Protein AF-A0A639WEU0-F1 (afdb_monomer_lite)

Structure (mmCIF, N/CA/C/O backbone):
data_AF-A0A639WEU0-F1
#
_entry.id   AF-A0A639WEU0-F1
#
loop_
_atom_site.group_PDB
_atom_site.id
_atom_site.type_symbol
_atom_site.label_atom_id
_atom_site.label_alt_id
_atom_site.label_comp_id
_atom_site.label_asym_id
_atom_site.label_entity_id
_atom_site.label_seq_id
_atom_site.pdbx_PDB_ins_code
_atom_site.Cartn_x
_atom_site.Cartn_y
_atom_site.Cartn_z
_atom_site.occupancy
_atom_site.B_iso_or_equiv
_atom_site.auth_seq_id
_atom_site.auth_comp_id
_atom_site.auth_asym_id
_atom_site.auth_atom_id
_atom_site.pdbx_PDB_model_num
ATOM 1 N N . MET A 1 1 ? -1.179 34.974 31.515 1.00 39.78 1 MET A N 1
ATOM 2 C CA . MET A 1 1 ? -1.129 33.541 31.871 1.00 39.78 1 MET A CA 1
ATOM 3 C C . MET A 1 1 ? -0.814 32.785 30.596 1.00 39.78 1 MET A C 1
ATOM 5 O O . MET A 1 1 ? -1.568 32.926 29.643 1.00 39.78 1 MET A O 1
ATOM 9 N N . MET A 1 2 ? 0.337 32.116 30.518 1.00 38.81 2 MET A N 1
ATOM 10 C CA . MET A 1 2 ? 0.660 31.266 29.368 1.00 38.81 2 MET A CA 1
ATOM 11 C C . MET A 1 2 ? -0.288 30.063 29.393 1.00 38.81 2 MET A C 1
ATOM 13 O O . MET A 1 2 ? -0.392 29.406 30.424 1.00 38.81 2 MET A O 1
ATOM 17 N N . ASN A 1 3 ? -1.009 29.817 28.294 1.00 51.34 3 ASN A N 1
ATOM 18 C CA . ASN A 1 3 ? -1.780 28.586 28.128 1.00 51.34 3 ASN A CA 1
ATOM 19 C C . ASN A 1 3 ? -0.808 27.410 28.240 1.00 51.34 3 ASN A C 1
ATOM 21 O O . ASN A 1 3 ? 0.133 27.322 27.450 1.00 51.34 3 ASN A O 1
ATOM 25 N N . GLU A 1 4 ? -1.027 26.525 29.209 1.00 50.44 4 GLU A N 1
ATOM 26 C CA . GLU A 1 4 ? -0.290 25.269 29.267 1.00 50.44 4 GLU A CA 1
ATOM 27 C C . GLU A 1 4 ? -0.470 24.517 27.937 1.00 50.44 4 GLU A C 1
ATOM 29 O O . GLU A 1 4 ? -1.586 24.479 27.398 1.00 50.44 4 GLU A O 1
ATOM 34 N N . PRO A 1 5 ? 0.601 23.932 27.371 1.00 47.50 5 PRO A N 1
ATOM 35 C CA . PRO A 1 5 ? 0.482 23.137 26.162 1.00 47.50 5 PRO A CA 1
ATOM 36 C C . PRO A 1 5 ? -0.435 21.950 26.460 1.00 47.50 5 PRO A C 1
ATOM 38 O O . PRO A 1 5 ? -0.097 21.070 27.256 1.00 47.50 5 PRO A O 1
ATOM 41 N N . LYS A 1 6 ? -1.622 21.945 25.839 1.00 51.44 6 LYS A N 1
ATOM 42 C CA . LYS A 1 6 ? -2.578 20.838 25.927 1.00 51.44 6 LYS A CA 1
ATOM 43 C C . LYS A 1 6 ? -1.873 19.571 25.454 1.00 51.44 6 LYS A C 1
ATOM 45 O O . LYS A 1 6 ? -1.589 19.422 24.268 1.00 51.44 6 LYS A O 1
ATOM 50 N N . ARG A 1 7 ? -1.560 18.673 26.389 1.00 42.22 7 ARG A N 1
ATOM 51 C CA . ARG A 1 7 ? -0.988 17.365 26.064 1.00 42.22 7 ARG A CA 1
ATOM 52 C C . ARG A 1 7 ? -2.063 16.539 25.347 1.00 42.22 7 ARG A C 1
ATOM 54 O O . ARG A 1 7 ? -3.217 16.582 25.783 1.00 42.22 7 ARG A O 1
ATOM 61 N N . PRO A 1 8 ? -1.730 15.807 24.271 1.00 46.38 8 PRO A N 1
ATOM 62 C CA . PRO A 1 8 ? -2.677 14.893 23.646 1.00 46.38 8 PRO A CA 1
ATOM 63 C C . PRO A 1 8 ? -3.216 13.921 24.701 1.00 46.38 8 PRO A C 1
ATOM 65 O O . PRO A 1 8 ? -2.441 13.384 25.492 1.00 46.38 8 PRO A O 1
ATOM 68 N N . PHE A 1 9 ? -4.532 13.680 24.719 1.00 49.38 9 PHE A N 1
ATOM 69 C CA . PHE A 1 9 ? -5.141 12.720 25.654 1.00 49.38 9 PHE A CA 1
ATOM 70 C C . PHE A 1 9 ? -4.667 11.277 25.401 1.00 49.38 9 PHE A C 1
ATOM 72 O O . PHE A 1 9 ? -4.915 10.388 26.213 1.00 49.38 9 PHE A O 1
ATOM 79 N N . PHE A 1 10 ? -3.986 11.053 24.272 1.00 43.72 10 PHE A N 1
ATOM 80 C CA . PHE A 1 10 ? -3.428 9.775 23.886 1.00 43.72 10 PHE A CA 1
ATOM 81 C C . PHE A 1 10 ? -2.161 9.948 23.031 1.00 43.72 10 PHE A C 1
ATOM 83 O O . PHE A 1 10 ? -2.192 10.608 21.994 1.00 43.72 10 PHE A O 1
ATOM 90 N N . THR A 1 11 ? -1.051 9.340 23.456 1.00 39.12 11 THR A N 1
ATOM 91 C CA . THR A 1 11 ? 0.183 9.170 22.668 1.00 39.12 11 THR A CA 1
ATOM 92 C C . THR A 1 11 ? 0.610 7.702 22.775 1.00 39.12 11 THR A C 1
ATOM 94 O O . THR A 1 11 ? 0.995 7.273 23.862 1.00 39.12 11 THR A O 1
ATOM 97 N N . GLY A 1 12 ? 0.513 6.913 21.695 1.00 47.16 12 GLY A N 1
ATOM 98 C CA . GLY A 1 12 ? 0.925 5.497 21.673 1.00 47.16 12 GLY A CA 1
ATOM 99 C C . GLY A 1 12 ? -0.005 4.565 20.882 1.00 47.16 12 GLY A C 1
ATOM 100 O O . GLY A 1 12 ? -0.900 5.023 20.182 1.00 47.16 12 GLY A O 1
ATOM 101 N N . TYR A 1 13 ? 0.204 3.248 21.006 1.00 41.81 13 TYR A N 1
ATOM 102 C CA . TYR A 1 13 ? -0.726 2.205 20.549 1.00 41.81 13 TYR A CA 1
ATOM 103 C C . TYR A 1 13 ? -1.631 1.808 21.721 1.00 41.81 13 TYR A C 1
ATOM 105 O O . TYR A 1 13 ? -1.130 1.386 22.766 1.00 41.81 13 TYR A O 1
ATOM 113 N N . SER A 1 14 ? -2.953 1.932 21.576 1.00 48.62 14 SER A N 1
ATOM 114 C CA . SER A 1 14 ? -3.888 1.437 22.594 1.00 48.62 14 SER A CA 1
ATOM 115 C C . SER A 1 14 ? -4.225 -0.012 22.291 1.00 48.62 14 SER A C 1
ATOM 117 O O . SER A 1 14 ? -4.747 -0.305 21.219 1.00 48.62 14 SER A O 1
ATOM 119 N N . LYS A 1 15 ? -3.977 -0.917 23.239 1.00 49.00 15 LYS A N 1
ATOM 120 C CA . LYS A 1 15 ? -4.568 -2.266 23.194 1.00 49.00 15 LYS A CA 1
ATOM 121 C C . LYS A 1 15 ? -6.045 -2.257 23.602 1.00 49.00 15 LYS A C 1
ATOM 123 O O . LYS A 1 15 ? -6.766 -3.204 23.322 1.00 49.00 15 LYS A O 1
ATOM 128 N N . GLU A 1 16 ? -6.489 -1.191 24.264 1.00 53.00 16 GLU A N 1
ATOM 129 C CA . GLU A 1 16 ? -7.886 -0.975 24.625 1.00 53.00 16 GLU A CA 1
ATOM 130 C C . GLU A 1 16 ? -8.590 -0.220 23.488 1.00 53.00 16 GLU A C 1
ATOM 132 O O . GLU A 1 16 ? -8.113 0.852 23.097 1.00 53.00 16 GLU A O 1
ATOM 137 N N . PRO A 1 17 ? -9.733 -0.710 22.979 1.00 53.34 17 PRO A N 1
ATOM 138 C CA . PRO A 1 17 ? -10.560 0.060 22.063 1.00 53.34 17 PRO A CA 1
ATOM 139 C C . PRO A 1 17 ? -10.879 1.423 22.676 1.00 53.34 17 PRO A C 1
ATOM 141 O O . PRO A 1 17 ? -11.232 1.513 23.859 1.00 53.34 17 PRO A O 1
ATOM 144 N N . ILE A 1 18 ? -10.785 2.488 21.877 1.00 62.16 18 ILE A N 1
ATOM 145 C CA . ILE A 1 18 ? -11.335 3.783 22.282 1.00 62.16 18 ILE A CA 1
ATOM 146 C C . ILE A 1 18 ? -12.814 3.541 22.585 1.00 62.16 18 ILE A C 1
ATOM 148 O O . ILE A 1 18 ? -13.504 2.892 21.805 1.00 62.16 18 ILE A O 1
ATOM 152 N N . LYS A 1 19 ? -13.285 4.006 23.744 1.00 65.31 19 LYS A N 1
ATOM 153 C CA . LYS A 1 19 ? -14.669 3.849 24.210 1.00 65.31 19 LYS A CA 1
ATOM 154 C C . LYS A 1 19 ? -15.375 5.196 24.017 1.00 65.31 19 LYS A C 1
ATOM 156 O O . LYS A 1 19 ? -15.314 6.013 24.937 1.00 65.31 19 LYS A O 1
ATOM 161 N N . PRO A 1 20 ? -16.027 5.463 22.861 1.00 60.00 20 PRO A N 1
ATOM 162 C CA . PRO A 1 20 ? -16.544 6.796 22.533 1.00 60.00 20 PRO A CA 1
ATOM 163 C C . PRO A 1 20 ? -17.555 7.315 23.558 1.00 60.00 20 PRO A C 1
ATOM 165 O O . PRO A 1 20 ? -17.598 8.502 23.836 1.00 60.00 20 PRO A O 1
ATOM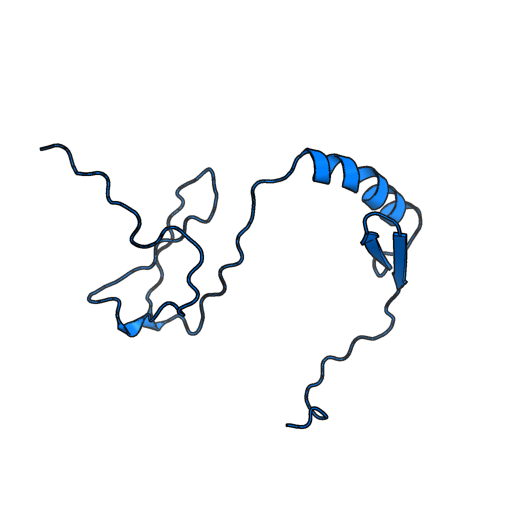 168 N N . HIS A 1 21 ? -18.309 6.413 24.190 1.00 59.69 21 HIS A N 1
ATOM 169 C CA . HIS A 1 21 ? -19.281 6.718 25.243 1.00 59.69 21 HIS A CA 1
ATOM 170 C C . HIS A 1 21 ? -18.662 7.224 26.561 1.00 59.69 21 HIS A C 1
ATOM 172 O O . HIS A 1 21 ? -19.391 7.696 27.428 1.00 59.69 21 HIS A O 1
ATOM 178 N N . LYS A 1 22 ? -17.340 7.088 26.753 1.00 63.03 22 LYS A N 1
ATOM 179 C CA . LYS A 1 22 ? -16.613 7.648 27.907 1.00 63.03 22 LYS A CA 1
ATOM 180 C C . LYS A 1 22 ? -16.077 9.058 27.650 1.00 63.03 22 LYS A C 1
ATOM 182 O O . LYS A 1 22 ? -15.581 9.679 28.586 1.00 63.03 22 LYS A O 1
ATOM 187 N N . LEU A 1 23 ? -16.157 9.548 26.413 1.00 61.44 23 LEU A N 1
ATOM 188 C CA . LEU A 1 23 ? -15.907 10.949 26.088 1.00 61.44 23 LEU A CA 1
ATOM 189 C C . LEU A 1 23 ? -17.151 11.723 26.567 1.00 61.44 23 LEU A C 1
ATOM 191 O O . LEU A 1 23 ? -18.264 11.418 26.135 1.00 61.44 23 LEU A O 1
ATOM 195 N N . GLN A 1 24 ? -17.001 12.595 27.570 1.00 51.62 24 GLN A N 1
ATOM 196 C CA . GLN A 1 24 ? -18.122 13.345 28.146 1.00 51.62 24 GLN A CA 1
ATOM 197 C C . GLN A 1 24 ? -18.213 14.776 27.595 1.00 51.62 24 GLN A C 1
ATOM 199 O O . GLN A 1 24 ? -17.366 15.606 27.907 1.00 51.62 24 GLN A O 1
ATOM 204 N N . GLY A 1 25 ? -19.352 15.084 26.956 1.00 47.53 25 GLY A N 1
ATOM 205 C CA . GLY A 1 25 ? -19.879 16.443 26.787 1.00 47.53 25 GLY A CA 1
ATOM 206 C C . GLY A 1 25 ? -19.449 17.177 25.513 1.00 47.53 25 GLY A C 1
ATOM 207 O O . GLY A 1 25 ? -18.523 17.973 25.528 1.00 47.53 25 GLY A O 1
ATOM 208 N N . GLY A 1 26 ? -20.221 17.029 24.429 1.00 51.41 26 GLY A N 1
ATOM 209 C CA . GLY A 1 26 ? -20.058 17.863 23.224 1.00 51.41 26 GLY A CA 1
ATOM 210 C C . GLY A 1 26 ? -18.801 17.557 22.402 1.00 51.41 26 GLY A C 1
ATOM 211 O O . GLY A 1 26 ? -18.340 18.408 21.643 1.00 51.41 26 GLY A O 1
ATOM 212 N N . ASP A 1 27 ? -18.260 16.351 22.559 1.00 55.75 27 ASP A N 1
ATOM 213 C CA . ASP A 1 27 ? -16.925 15.992 22.101 1.00 55.75 27 ASP A CA 1
ATOM 214 C C . ASP A 1 27 ? -16.856 15.798 20.592 1.00 55.75 27 ASP A C 1
ATOM 216 O O . ASP A 1 27 ? -17.472 14.905 20.007 1.00 55.75 27 ASP A O 1
ATOM 220 N N . PHE A 1 28 ? -16.058 16.642 19.958 1.00 54.81 28 PHE A N 1
ATOM 221 C CA . PHE A 1 28 ? -15.568 16.414 18.614 1.00 54.81 28 PHE A CA 1
ATOM 222 C C . PHE A 1 28 ? -14.266 15.621 18.700 1.00 54.81 28 PHE A C 1
ATOM 224 O O . PHE A 1 28 ? -13.447 15.846 19.590 1.00 54.81 28 PHE A O 1
ATOM 231 N N . ILE A 1 29 ? -14.050 14.722 17.746 1.00 58.47 29 ILE A N 1
ATOM 232 C CA . ILE A 1 29 ? -12.735 14.117 17.537 1.00 58.47 29 ILE A CA 1
ATOM 233 C C . ILE A 1 29 ? -11.992 14.998 16.535 1.00 58.47 29 ILE A C 1
ATOM 235 O O . ILE A 1 29 ? -12.486 15.227 15.432 1.00 58.47 29 ILE A O 1
ATOM 239 N N . SER A 1 30 ? -10.825 15.504 16.934 1.00 56.78 30 SER A N 1
ATOM 240 C CA . SER A 1 30 ? -9.907 16.222 16.049 1.00 56.78 30 SER A CA 1
ATOM 241 C C . SER A 1 30 ? -8.919 15.230 15.451 1.00 56.78 30 SER A C 1
ATOM 243 O O . SER A 1 30 ? -8.123 14.637 16.177 1.00 56.78 30 SER A O 1
ATOM 245 N N . LEU A 1 31 ? -8.976 15.048 14.135 1.00 59.03 31 LEU A N 1
ATOM 246 C CA . LEU A 1 31 ? -8.016 14.240 13.387 1.00 59.03 31 LEU A CA 1
ATOM 247 C C . LEU A 1 31 ? -6.983 15.169 12.752 1.00 59.03 31 LEU A C 1
ATOM 249 O O . LEU A 1 31 ? -7.369 16.129 12.090 1.00 59.03 31 LEU A O 1
ATOM 253 N N . ALA A 1 32 ? -5.696 14.880 12.941 1.00 56.28 32 ALA A N 1
ATOM 254 C CA . ALA A 1 32 ? -4.640 15.455 12.117 1.00 56.28 32 ALA A CA 1
ATOM 255 C C . ALA A 1 32 ? -4.529 14.590 10.857 1.00 56.28 32 ALA A C 1
ATOM 257 O O . ALA A 1 32 ? -4.084 13.446 10.923 1.00 56.28 32 ALA A O 1
ATOM 258 N N . THR A 1 33 ? -5.018 15.096 9.727 1.00 57.53 33 THR A N 1
ATOM 259 C CA . THR A 1 33 ? -5.054 14.347 8.458 1.00 57.53 33 THR A CA 1
ATOM 260 C C . THR A 1 33 ? -3.742 14.412 7.679 1.00 57.53 33 THR A C 1
ATOM 262 O O . THR A 1 33 ? -3.634 13.800 6.621 1.00 57.53 33 THR A O 1
ATOM 265 N N . SER A 1 34 ? -2.754 15.151 8.182 1.00 57.81 34 SER A N 1
ATOM 266 C CA . SER A 1 34 ? -1.411 15.251 7.622 1.00 57.81 34 SER A CA 1
ATOM 267 C C . SER A 1 34 ? -0.383 15.374 8.758 1.00 57.81 34 SER A C 1
ATOM 269 O O . SER A 1 34 ? -0.689 16.037 9.753 1.00 57.81 34 SER A O 1
ATOM 271 N N . PRO A 1 35 ? 0.814 14.763 8.638 1.00 57.12 35 PRO A N 1
ATOM 272 C CA . PRO A 1 35 ? 1.903 14.924 9.608 1.00 57.12 35 PRO A CA 1
ATOM 273 C C . PRO A 1 35 ? 2.353 16.384 9.747 1.00 57.12 35 PRO A C 1
ATOM 275 O O . PRO A 1 35 ? 2.645 16.847 10.847 1.00 57.12 35 PRO A O 1
ATOM 278 N N . ASP A 1 36 ? 2.324 17.119 8.631 1.00 55.41 36 ASP A N 1
ATOM 279 C CA . ASP A 1 36 ? 2.906 18.460 8.515 1.00 55.41 36 ASP A CA 1
ATOM 280 C C . ASP A 1 36 ? 1.861 19.581 8.607 1.00 55.41 36 ASP A C 1
ATOM 282 O O . ASP A 1 36 ? 2.203 20.759 8.723 1.00 55.41 36 ASP A O 1
ATOM 286 N N . PHE A 1 37 ? 0.570 19.232 8.563 1.00 52.41 37 PHE A N 1
ATOM 287 C CA . PHE A 1 37 ? -0.531 20.191 8.612 1.00 52.41 37 PHE A CA 1
ATOM 288 C C . PHE A 1 37 ? -1.581 19.791 9.645 1.00 52.41 37 PHE A C 1
ATOM 290 O O . PHE A 1 37 ? -2.199 18.729 9.572 1.00 52.41 37 PHE A O 1
ATOM 297 N N . ILE A 1 38 ? -1.879 20.714 10.560 1.00 53.97 38 ILE A N 1
ATOM 298 C CA . ILE A 1 38 ? -3.006 20.599 11.491 1.00 53.97 38 ILE A CA 1
ATOM 299 C C . ILE A 1 38 ? -4.280 21.055 10.762 1.00 53.97 38 ILE A C 1
ATOM 301 O O . ILE A 1 38 ? -4.892 22.065 11.108 1.00 53.97 38 ILE A O 1
ATOM 305 N N . GLU A 1 39 ? -4.691 20.335 9.716 1.00 55.38 39 GLU A N 1
ATOM 306 C CA . GLU A 1 39 ? -6.057 20.476 9.208 1.00 55.38 39 GLU A CA 1
ATOM 307 C C . GLU A 1 39 ? -6.973 19.667 10.127 1.00 55.38 39 GLU A C 1
ATOM 309 O O . GLU A 1 39 ? -6.976 18.440 10.112 1.00 55.38 39 GLU A O 1
ATOM 314 N N . THR A 1 40 ? -7.727 20.360 10.980 1.00 56.38 40 THR A N 1
ATOM 315 C CA . THR A 1 40 ? -8.687 19.715 11.879 1.00 56.38 40 THR A CA 1
ATOM 316 C C . THR A 1 40 ? -10.060 19.678 11.221 1.00 56.38 40 THR A C 1
ATOM 318 O O . THR A 1 40 ? -10.614 20.724 10.881 1.00 56.38 40 THR A O 1
ATOM 321 N N . LYS A 1 41 ? -10.652 18.486 11.099 1.00 61.47 41 LYS A N 1
ATOM 322 C CA . LYS A 1 41 ? -12.077 18.324 10.771 1.00 61.47 41 LYS A CA 1
ATOM 323 C C . LYS A 1 41 ? -12.827 17.773 11.975 1.00 61.47 41 LYS A C 1
ATOM 325 O O . LYS A 1 41 ? -12.389 16.814 12.601 1.00 61.47 41 LYS A O 1
ATOM 330 N N . SER A 1 42 ? -13.968 18.382 12.277 1.00 64.81 42 SER A N 1
ATOM 331 C CA . SER A 1 42 ? -14.814 18.011 13.407 1.00 64.81 42 SER A CA 1
ATOM 332 C C . SER A 1 42 ? -15.999 17.177 12.932 1.00 64.81 42 SER A C 1
ATOM 334 O O . SER A 1 42 ? -16.778 17.615 12.084 1.00 64.81 42 SER A O 1
ATOM 336 N N . VAL A 1 43 ? -16.165 15.987 13.507 1.00 67.12 43 VAL A N 1
ATOM 337 C CA . VAL A 1 43 ? -17.318 15.112 13.249 1.00 67.12 43 VAL A CA 1
ATOM 338 C C . VAL A 1 43 ? -18.122 14.898 14.524 1.00 67.12 43 VAL A C 1
ATOM 340 O O . VAL A 1 43 ? -17.568 14.810 15.618 1.00 67.12 43 VAL A O 1
ATOM 343 N N . ARG A 1 44 ? -19.449 14.833 14.384 1.00 67.94 44 ARG A N 1
ATOM 344 C CA . ARG A 1 44 ? -20.348 14.523 15.500 1.00 67.94 44 ARG A CA 1
ATOM 345 C C . ARG A 1 44 ? -20.269 13.028 15.793 1.00 67.94 44 ARG A C 1
ATOM 347 O O . ARG A 1 44 ? -20.585 12.226 14.919 1.00 67.94 44 ARG A O 1
ATOM 354 N N . THR A 1 45 ? -19.907 12.671 17.018 1.00 65.94 45 THR A N 1
ATOM 355 C CA . THR A 1 45 ? -19.681 11.280 17.448 1.00 65.94 45 THR A CA 1
ATOM 356 C C . THR A 1 45 ? -20.888 10.367 17.235 1.00 65.94 45 THR A C 1
ATOM 358 O O . THR A 1 45 ? -20.711 9.237 16.806 1.00 65.94 45 THR A O 1
ATOM 361 N N . TYR A 1 46 ? -22.119 10.861 17.413 1.00 69.62 46 TYR A N 1
ATOM 362 C CA . TYR A 1 46 ? -23.337 10.066 17.183 1.00 69.62 46 TYR A CA 1
ATOM 363 C C . TYR A 1 46 ? -23.614 9.722 15.707 1.00 69.62 46 TYR A C 1
ATOM 365 O O . TYR A 1 46 ? -24.555 8.989 15.420 1.00 69.62 46 TYR A O 1
ATOM 373 N N . ARG A 1 47 ? -22.857 10.288 14.756 1.00 66.31 47 ARG A N 1
ATOM 374 C CA . ARG A 1 47 ? -22.989 10.004 13.314 1.00 66.31 47 ARG A CA 1
ATOM 375 C C . ARG A 1 47 ? -21.932 9.026 12.802 1.00 66.31 47 ARG A C 1
ATOM 377 O O . ARG A 1 47 ? -21.862 8.821 11.594 1.00 66.31 47 ARG A O 1
ATOM 384 N N . VAL A 1 48 ? -21.090 8.488 13.683 1.00 66.88 48 VAL A N 1
ATOM 385 C CA . VAL A 1 48 ? -19.977 7.613 13.312 1.00 66.88 48 VAL A CA 1
ATOM 386 C C . VAL A 1 48 ? -20.171 6.251 13.965 1.00 66.88 48 VAL A C 1
ATOM 388 O O . VAL A 1 48 ? -20.241 6.158 15.185 1.00 66.88 48 VAL A O 1
ATOM 391 N N . ASP A 1 49 ? -20.264 5.219 13.131 1.00 62.66 49 ASP A N 1
ATOM 392 C CA . ASP A 1 49 ? -20.400 3.820 13.549 1.00 62.66 49 ASP A CA 1
ATOM 393 C C . ASP A 1 49 ? -19.034 3.212 13.928 1.00 62.66 49 ASP A C 1
ATOM 395 O O . ASP A 1 49 ? -18.896 2.548 14.951 1.00 62.66 49 ASP A O 1
ATOM 399 N N . GLU A 1 50 ? -17.982 3.537 13.165 1.00 59.72 50 GLU A N 1
ATOM 400 C CA . GLU A 1 50 ? -16.625 3.017 13.358 1.00 59.72 50 GLU A CA 1
ATOM 401 C C . GLU A 1 50 ? -15.559 4.053 12.953 1.00 59.72 50 GLU A C 1
ATOM 403 O O . GLU A 1 50 ? -15.726 4.792 11.980 1.00 59.72 50 GLU A O 1
ATOM 408 N N . PHE A 1 51 ? -14.427 4.077 13.668 1.00 66.25 51 PHE A N 1
ATOM 409 C CA . PHE A 1 51 ? -13.214 4.795 13.262 1.00 66.25 51 PHE A CA 1
ATOM 410 C C . PHE A 1 51 ? -12.102 3.802 12.910 1.00 66.25 51 PHE A C 1
ATOM 412 O O . PHE A 1 51 ? -11.551 3.146 13.792 1.00 66.25 51 PHE A O 1
ATOM 419 N N . LYS A 1 52 ? -11.722 3.742 11.628 1.00 58.00 52 LYS A N 1
ATOM 420 C CA . LYS A 1 52 ? -10.538 3.002 11.169 1.00 58.00 52 LYS A CA 1
ATOM 421 C C . LYS A 1 52 ? -9.361 3.954 11.001 1.00 58.00 52 LYS A C 1
ATOM 423 O O . LYS A 1 52 ? -9.235 4.623 9.979 1.00 58.00 52 LYS A O 1
ATOM 428 N N . CYS A 1 53 ? -8.495 4.006 12.006 1.00 56.91 53 CYS A N 1
ATOM 429 C CA . CYS A 1 53 ? -7.252 4.769 11.946 1.00 56.91 53 CYS A CA 1
ATOM 430 C C . CYS A 1 53 ? -6.110 3.835 11.539 1.00 56.91 53 CYS A C 1
ATOM 432 O O . CYS A 1 53 ? -5.681 3.006 12.339 1.00 56.91 53 CYS A O 1
ATOM 434 N N . THR A 1 54 ? -5.617 3.967 10.308 1.00 58.25 54 THR A N 1
ATOM 435 C CA . THR A 1 54 ? -4.393 3.276 9.873 1.00 58.25 54 THR A CA 1
ATOM 436 C C . THR A 1 54 ? -3.237 4.264 9.998 1.00 58.25 54 THR A C 1
ATOM 438 O O . THR A 1 54 ? -3.320 5.326 9.378 1.00 58.25 54 THR A O 1
ATOM 441 N N . PRO A 1 55 ? -2.197 3.988 10.808 1.00 57.97 55 PRO A N 1
ATOM 442 C CA . PRO A 1 55 ? -1.044 4.871 10.877 1.00 57.97 55 PRO A CA 1
ATOM 443 C C . PRO A 1 55 ? -0.387 4.938 9.497 1.00 57.97 55 PRO A C 1
ATOM 445 O O . PRO A 1 55 ? -0.032 3.914 8.918 1.00 57.97 55 PRO A O 1
ATOM 448 N N . VAL A 1 56 ? -0.250 6.152 8.972 1.00 58.62 56 VAL A N 1
ATOM 449 C CA . VAL A 1 56 ? 0.589 6.426 7.808 1.00 58.62 56 VAL A CA 1
ATOM 450 C C . VAL A 1 56 ? 1.930 6.864 8.373 1.00 58.62 56 VAL A C 1
ATOM 452 O O . VAL A 1 56 ? 2.023 7.923 8.990 1.00 58.62 56 VAL A O 1
ATOM 455 N N . TYR A 1 57 ? 2.937 6.005 8.256 1.00 60.31 57 TYR A N 1
ATOM 456 C CA . TYR A 1 57 ? 4.300 6.370 8.627 1.00 60.31 57 TYR A CA 1
ATOM 457 C C . TYR A 1 57 ? 4.852 7.361 7.600 1.00 60.31 57 TYR A C 1
ATOM 459 O O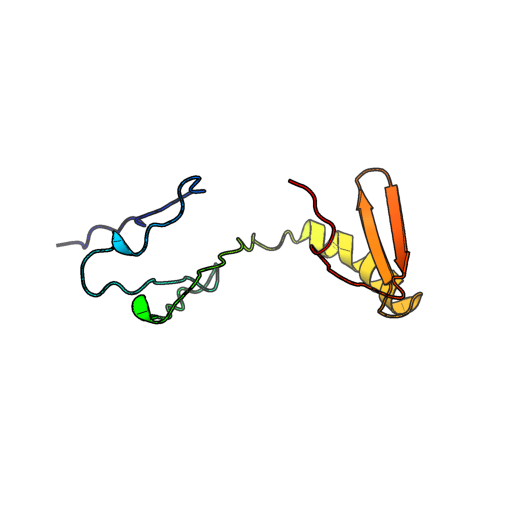 . TYR A 1 57 ? 4.420 7.360 6.445 1.00 60.31 57 TYR A O 1
ATOM 467 N N . GLU A 1 58 ? 5.782 8.215 8.031 1.00 61.25 58 GLU A N 1
ATOM 468 C CA . GLU A 1 58 ? 6.532 9.076 7.115 1.00 61.25 58 GLU A CA 1
ATOM 469 C C . GLU A 1 58 ? 7.125 8.229 5.983 1.00 61.25 58 GLU A C 1
ATOM 471 O O . GLU A 1 58 ? 7.535 7.084 6.195 1.00 61.25 58 GLU A O 1
ATOM 476 N N . ASN A 1 59 ? 7.103 8.782 4.769 1.00 63.00 59 ASN A N 1
ATOM 477 C CA . ASN A 1 59 ? 7.664 8.120 3.601 1.00 63.00 59 ASN A CA 1
ATOM 478 C C . ASN A 1 59 ? 9.132 7.782 3.880 1.00 63.00 59 ASN A C 1
ATOM 480 O O . ASN A 1 59 ? 9.953 8.676 4.065 1.00 63.00 59 ASN A O 1
ATOM 484 N N . ASP A 1 60 ? 9.465 6.494 3.895 1.00 77.12 60 ASP A N 1
ATOM 485 C CA . ASP A 1 60 ? 10.857 6.072 3.828 1.00 77.12 60 ASP A CA 1
ATOM 486 C C . ASP A 1 60 ? 11.336 6.308 2.391 1.00 77.12 60 ASP A C 1
ATOM 488 O O . ASP A 1 60 ? 11.084 5.498 1.492 1.00 77.12 60 ASP A O 1
ATOM 492 N N . ASP A 1 61 ? 11.981 7.457 2.172 1.00 83.06 61 ASP A N 1
ATOM 493 C CA . ASP A 1 61 ? 12.547 7.837 0.877 1.00 83.06 61 ASP A CA 1
ATOM 494 C C . ASP A 1 61 ? 13.472 6.736 0.332 1.00 83.06 61 ASP A C 1
ATOM 496 O O . ASP A 1 61 ? 13.477 6.474 -0.871 1.00 83.06 61 ASP A O 1
ATOM 500 N N . ALA A 1 62 ? 14.197 6.014 1.195 1.00 87.00 62 ALA A N 1
ATOM 501 C CA . ALA A 1 62 ? 15.068 4.927 0.759 1.00 87.00 62 ALA A CA 1
ATOM 502 C C . ALA A 1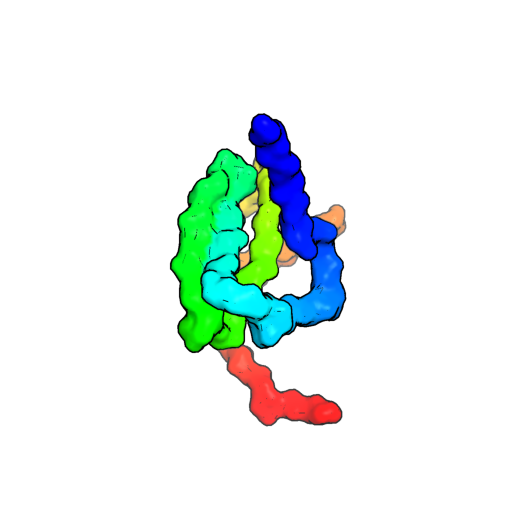 62 ? 14.263 3.730 0.232 1.00 87.00 62 ALA A C 1
ATOM 504 O O . ALA A 1 62 ? 14.620 3.161 -0.803 1.00 87.00 62 ALA A O 1
ATOM 505 N N . PHE A 1 63 ? 13.156 3.367 0.888 1.00 87.50 63 PHE A N 1
ATOM 506 C CA . PHE A 1 63 ? 12.255 2.331 0.376 1.00 87.50 63 PHE A CA 1
ATOM 507 C C . PHE A 1 63 ? 11.589 2.753 -0.939 1.00 87.50 63 PHE A C 1
ATOM 509 O O . PHE A 1 63 ? 11.527 1.956 -1.874 1.00 87.50 63 PHE A O 1
ATOM 516 N N . GLN A 1 64 ? 11.128 4.001 -1.041 1.00 88.31 64 GLN A N 1
ATOM 517 C CA . GLN A 1 64 ? 10.522 4.545 -2.262 1.00 88.31 64 GLN A CA 1
ATOM 518 C C . GLN A 1 64 ? 11.497 4.472 -3.443 1.00 88.31 64 GLN A C 1
ATOM 520 O O . GLN A 1 64 ? 11.147 3.947 -4.505 1.00 88.31 64 GLN A O 1
ATOM 525 N N . GLU A 1 65 ? 12.738 4.933 -3.259 1.00 94.12 65 GLU A N 1
ATOM 526 C CA . GLU A 1 65 ? 13.773 4.832 -4.291 1.00 94.12 65 GLU A CA 1
ATOM 527 C C . GLU A 1 65 ? 14.107 3.373 -4.634 1.00 94.12 65 GLU A C 1
ATOM 529 O O . GLU A 1 65 ? 14.275 3.050 -5.811 1.00 94.12 65 GLU A O 1
ATOM 534 N N . ALA A 1 66 ? 14.136 2.470 -3.649 1.00 93.06 66 ALA A N 1
ATOM 535 C CA . ALA A 1 66 ? 14.357 1.042 -3.885 1.00 93.06 66 ALA A CA 1
ATOM 536 C C . ALA A 1 66 ? 13.189 0.366 -4.632 1.00 93.06 66 ALA A C 1
ATOM 538 O O . ALA A 1 66 ? 13.412 -0.557 -5.419 1.00 93.06 66 ALA A O 1
ATOM 539 N N . ALA A 1 67 ? 11.950 0.823 -4.427 1.00 94.62 67 ALA A N 1
ATOM 540 C CA . ALA A 1 67 ? 10.755 0.272 -5.064 1.00 94.62 67 ALA A CA 1
ATOM 541 C C . ALA A 1 67 ? 10.569 0.756 -6.514 1.00 94.62 67 ALA A C 1
ATOM 543 O O . ALA A 1 67 ? 10.036 0.015 -7.345 1.00 94.62 67 ALA A O 1
ATOM 544 N N . LYS A 1 68 ? 11.021 1.972 -6.854 1.00 95.94 68 LYS A N 1
ATOM 545 C CA . LYS A 1 68 ? 10.842 2.576 -8.191 1.00 95.94 68 LYS A CA 1
ATOM 546 C C . LYS A 1 68 ? 11.316 1.692 -9.357 1.00 95.94 68 LYS A C 1
ATOM 548 O O . LYS A 1 68 ? 10.547 1.550 -10.311 1.00 95.94 68 LYS A O 1
ATOM 553 N N . PRO A 1 69 ? 12.515 1.075 -9.333 1.00 97.56 69 PRO A N 1
ATOM 554 C CA . PRO A 1 69 ? 12.947 0.182 -10.406 1.00 97.56 69 PRO A CA 1
ATOM 555 C C . PRO A 1 69 ? 12.013 -1.017 -10.606 1.00 97.56 69 PRO A C 1
ATOM 557 O O . PRO A 1 69 ? 11.711 -1.366 -11.746 1.00 97.56 69 PRO A O 1
ATOM 560 N N . LEU A 1 70 ? 11.515 -1.613 -9.517 1.00 96.25 70 LEU A N 1
ATOM 561 C CA . LEU A 1 70 ? 10.572 -2.731 -9.578 1.00 96.25 70 LEU A CA 1
ATOM 562 C C . LEU A 1 70 ? 9.222 -2.288 -10.153 1.00 96.25 70 LEU A C 1
ATOM 564 O O . LEU A 1 70 ? 8.688 -2.953 -11.037 1.00 96.25 70 LEU A O 1
ATOM 568 N N . ILE A 1 71 ? 8.699 -1.143 -9.705 1.00 96.38 71 ILE A N 1
ATOM 569 C CA . ILE A 1 71 ? 7.453 -0.561 -10.227 1.00 96.38 71 ILE A CA 1
ATOM 570 C C . ILE A 1 71 ? 7.573 -0.301 -11.730 1.00 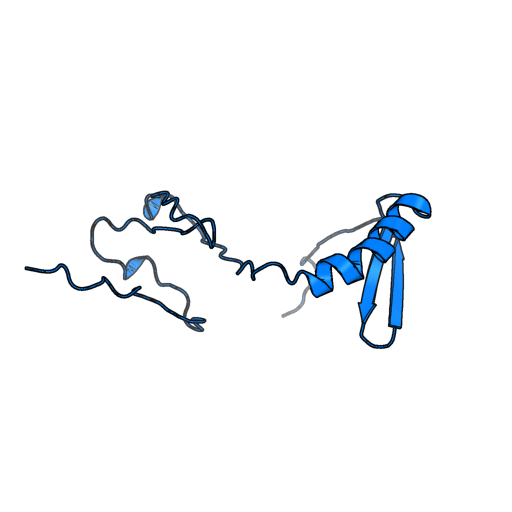96.38 71 ILE A C 1
ATOM 572 O O . ILE A 1 71 ? 6.676 -0.659 -12.493 1.00 96.38 71 ILE A O 1
ATOM 576 N N . LYS A 1 72 ? 8.692 0.288 -12.168 1.00 97.62 72 LYS A N 1
ATOM 577 C CA . LYS A 1 72 ? 8.963 0.527 -13.587 1.00 97.62 72 LYS A CA 1
ATOM 578 C C . LYS A 1 72 ? 8.976 -0.782 -14.375 1.00 97.62 72 LYS A C 1
ATOM 580 O O . LYS A 1 72 ? 8.298 -0.878 -15.393 1.00 97.62 72 LYS A O 1
ATOM 585 N N . TRP A 1 73 ? 9.701 -1.791 -13.890 1.00 97.62 73 TRP A N 1
ATOM 586 C CA . TRP A 1 73 ? 9.764 -3.094 -14.548 1.00 97.62 73 TRP A CA 1
ATOM 587 C C . TRP A 1 73 ? 8.374 -3.729 -14.678 1.00 97.62 73 TRP A C 1
ATOM 589 O O . TRP A 1 73 ? 8.027 -4.196 -15.759 1.00 97.62 73 TRP A O 1
ATOM 599 N N . LEU A 1 74 ? 7.550 -3.682 -13.624 1.00 96.62 74 LEU A N 1
ATOM 600 C CA . LEU A 1 74 ? 6.176 -4.189 -13.670 1.00 96.62 74 LEU A CA 1
ATOM 601 C C . LEU A 1 74 ? 5.342 -3.463 -14.733 1.00 96.62 74 LEU A C 1
ATOM 603 O O . LEU A 1 74 ? 4.695 -4.110 -15.550 1.00 96.62 74 LEU A O 1
ATOM 607 N N . ALA A 1 75 ? 5.401 -2.132 -14.769 1.00 96.00 75 ALA A N 1
ATOM 608 C CA . ALA A 1 75 ? 4.649 -1.333 -15.734 1.00 96.00 75 ALA A CA 1
ATOM 609 C C . ALA A 1 75 ? 5.060 -1.595 -17.195 1.00 96.00 75 ALA A C 1
ATOM 611 O O . ALA A 1 75 ? 4.229 -1.494 -18.094 1.00 96.00 75 ALA A O 1
ATOM 612 N N . GLU A 1 76 ? 6.335 -1.908 -17.436 1.00 97.50 76 GLU A N 1
ATOM 613 C CA . GLU A 1 76 ? 6.879 -2.128 -18.780 1.00 97.50 76 GLU A CA 1
ATOM 614 C C . GLU A 1 76 ? 6.729 -3.576 -19.273 1.00 97.50 76 GLU A C 1
ATOM 616 O O . GLU A 1 76 ? 6.709 -3.796 -20.483 1.00 97.50 76 GLU A O 1
ATOM 621 N N . ASN A 1 77 ? 6.641 -4.562 -18.372 1.00 97.69 77 ASN A N 1
ATOM 622 C CA . ASN A 1 77 ? 6.770 -5.981 -18.737 1.00 97.69 77 ASN A CA 1
ATOM 623 C C . ASN A 1 77 ? 5.512 -6.819 -18.486 1.00 97.69 77 ASN A C 1
ATOM 625 O O . ASN A 1 77 ? 5.394 -7.900 -19.064 1.00 97.69 77 ASN A O 1
ATOM 629 N N . VAL A 1 78 ? 4.576 -6.362 -17.649 1.00 95.31 78 VAL A N 1
ATOM 630 C CA . VAL A 1 78 ? 3.362 -7.122 -17.318 1.00 95.31 78 VAL A CA 1
ATOM 631 C C . VAL A 1 78 ? 2.108 -6.253 -17.357 1.00 95.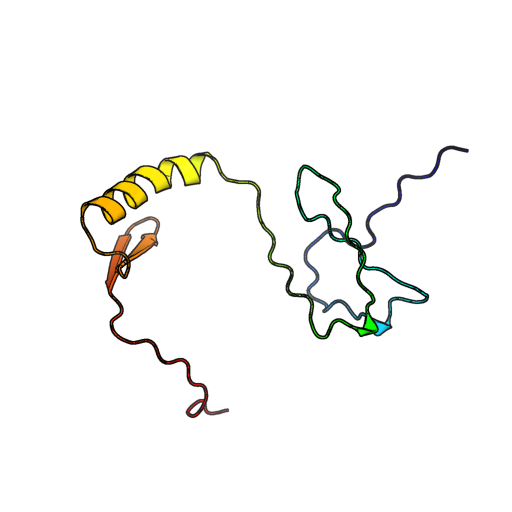31 78 VAL A C 1
ATOM 633 O O . VAL A 1 78 ? 2.167 -5.029 -17.278 1.00 95.31 78 VAL A O 1
ATOM 636 N N . HIS A 1 79 ? 0.936 -6.881 -17.491 1.00 89.50 79 HIS A N 1
ATOM 637 C CA . HIS A 1 79 ? -0.330 -6.149 -17.433 1.00 89.50 79 HIS A CA 1
ATOM 638 C C . HIS A 1 79 ? -0.725 -5.819 -15.980 1.00 89.50 79 HIS A C 1
ATOM 640 O O . HIS A 1 79 ? -0.310 -6.523 -15.055 1.00 89.50 79 HIS A O 1
ATOM 646 N N . PRO A 1 80 ? -1.599 -4.818 -15.751 1.00 87.31 80 PRO A N 1
ATOM 647 C CA . PRO A 1 80 ? -1.868 -4.244 -14.423 1.00 87.31 80 PRO A CA 1
ATOM 648 C C . PRO A 1 80 ? -2.455 -5.173 -13.345 1.00 87.31 80 PRO A C 1
ATOM 650 O O . PRO A 1 80 ? -2.652 -4.730 -12.219 1.00 87.31 80 PRO A O 1
ATOM 653 N N . HIS A 1 81 ? -2.773 -6.430 -13.666 1.00 89.69 81 HIS A N 1
ATOM 654 C CA . HIS A 1 81 ? -3.328 -7.404 -12.711 1.00 89.69 81 HIS A CA 1
ATOM 655 C C . HIS A 1 81 ? -2.263 -8.307 -12.078 1.00 89.69 81 HIS A C 1
ATOM 657 O O . HIS A 1 81 ? -2.593 -9.274 -11.393 1.00 89.69 81 HIS A O 1
ATOM 663 N N . HIS A 1 82 ? -0.991 -7.986 -12.302 1.00 93.00 82 HIS A N 1
ATOM 664 C CA . HIS A 1 82 ? 0.122 -8.640 -11.641 1.00 93.00 82 HIS A CA 1
ATOM 665 C C . HIS A 1 82 ? 0.439 -7.985 -10.296 1.00 93.00 82 HIS A C 1
ATOM 667 O O . HIS A 1 82 ? 0.412 -6.761 -10.156 1.00 93.00 82 HIS A O 1
ATOM 673 N N . GLN A 1 83 ? 0.804 -8.809 -9.321 1.00 93.38 83 GLN A N 1
ATOM 674 C CA . GLN A 1 83 ? 1.312 -8.391 -8.022 1.00 93.38 83 GLN A CA 1
ATOM 675 C C . GLN A 1 83 ? 2.702 -8.985 -7.802 1.00 93.38 83 GLN A C 1
ATOM 677 O O . GLN A 1 83 ? 2.911 -10.167 -8.053 1.00 93.38 83 GLN A O 1
ATOM 682 N N . ALA A 1 84 ? 3.641 -8.180 -7.301 1.00 95.12 84 ALA A N 1
ATOM 683 C CA . ALA A 1 84 ? 4.936 -8.669 -6.843 1.00 95.12 84 ALA A CA 1
ATOM 684 C C . ALA A 1 84 ? 4.991 -8.699 -5.310 1.00 95.12 84 ALA A C 1
ATOM 686 O O . ALA A 1 84 ? 4.614 -7.720 -4.661 1.00 95.12 84 ALA A O 1
ATOM 687 N N . ILE A 1 85 ? 5.486 -9.796 -4.738 1.00 95.69 85 ILE A N 1
ATOM 688 C CA . ILE A 1 85 ? 5.778 -9.929 -3.306 1.00 95.69 85 ILE A CA 1
ATOM 689 C C . ILE A 1 85 ? 7.283 -10.106 -3.164 1.00 95.69 85 ILE A C 1
ATOM 691 O O . ILE A 1 85 ? 7.851 -11.055 -3.696 1.00 95.69 85 ILE A O 1
ATOM 695 N N . VAL A 1 86 ? 7.936 -9.191 -2.450 1.00 94.94 86 VAL A N 1
ATOM 696 C CA . VAL A 1 86 ? 9.392 -9.200 -2.261 1.00 94.94 86 VAL A CA 1
ATOM 697 C C . VAL A 1 86 ? 9.715 -9.350 -0.781 1.00 94.94 86 VAL A C 1
ATOM 699 O O . VAL A 1 86 ? 9.185 -8.634 0.065 1.00 94.94 86 VAL A O 1
ATOM 702 N N . THR A 1 87 ? 10.598 -10.291 -0.477 1.00 94.44 87 THR A N 1
ATOM 703 C CA . THR A 1 87 ? 11.167 -10.536 0.850 1.00 94.44 87 THR A CA 1
ATOM 704 C C . THR A 1 87 ? 12.673 -10.273 0.813 1.00 94.44 87 THR A C 1
ATOM 706 O O . THR A 1 87 ? 13.238 -9.952 -0.231 1.00 94.44 87 THR A O 1
ATOM 709 N N . SER A 1 88 ? 13.360 -10.438 1.943 1.00 94.00 88 SER A N 1
ATOM 710 C CA . SER A 1 88 ? 14.814 -10.250 2.019 1.00 94.00 88 SER A CA 1
ATOM 711 C C . SER A 1 88 ? 15.628 -11.234 1.167 1.00 94.00 88 SER A C 1
ATOM 713 O O . SER A 1 88 ? 16.803 -10.978 0.915 1.00 94.00 88 SER A O 1
ATOM 715 N N . THR A 1 89 ? 15.040 -12.353 0.732 1.00 96.31 89 THR A N 1
ATOM 716 C CA . THR A 1 89 ? 15.752 -13.422 0.007 1.00 96.31 89 THR A CA 1
ATOM 717 C C . THR A 1 89 ? 15.017 -13.939 -1.227 1.00 96.31 89 THR A C 1
ATOM 719 O O . THR A 1 89 ? 15.546 -14.798 -1.933 1.00 96.31 89 THR A O 1
ATOM 722 N N . HIS A 1 90 ? 13.809 -13.449 -1.502 1.00 95.50 90 HIS A N 1
ATOM 723 C CA . HIS A 1 90 ? 12.949 -13.989 -2.549 1.00 95.50 90 HIS A CA 1
ATOM 724 C C . HIS A 1 90 ? 12.013 -12.929 -3.137 1.00 95.50 90 HIS A C 1
ATOM 726 O O . HIS A 1 90 ? 11.634 -11.988 -2.440 1.00 95.50 90 HIS A O 1
ATOM 732 N N . ALA A 1 91 ? 11.615 -13.112 -4.397 1.00 96.69 91 ALA A N 1
ATOM 733 C CA . ALA A 1 91 ? 10.604 -12.308 -5.069 1.00 96.69 91 ALA A CA 1
ATOM 734 C C . ALA A 1 91 ? 9.652 -13.212 -5.868 1.00 96.69 91 ALA A C 1
ATOM 736 O O . ALA A 1 91 ? 10.104 -14.021 -6.679 1.00 96.69 91 ALA A O 1
ATOM 737 N N . GLU A 1 92 ? 8.350 -13.037 -5.654 1.00 96.69 92 GLU A N 1
ATOM 738 C CA . GLU A 1 92 ? 7.267 -13.721 -6.364 1.00 96.69 92 GLU A CA 1
ATOM 739 C C . GLU A 1 92 ? 6.521 -12.729 -7.248 1.00 96.69 92 GLU A C 1
ATOM 741 O O . GLU A 1 92 ? 6.306 -11.582 -6.856 1.00 96.69 92 GLU A O 1
ATOM 746 N N . LEU A 1 93 ? 6.092 -13.188 -8.422 1.00 96.06 93 LEU A N 1
ATOM 747 C CA . LEU A 1 93 ? 5.211 -12.459 -9.322 1.00 96.06 93 LEU A CA 1
ATOM 748 C C . LEU A 1 93 ? 3.947 -13.294 -9.526 1.00 96.06 93 LEU A C 1
ATOM 750 O O . LEU A 1 93 ? 4.018 -14.421 -10.015 1.00 96.06 93 LEU A O 1
ATOM 754 N N . LEU A 1 94 ? 2.806 -12.747 -9.127 1.00 93.62 94 LEU A N 1
ATOM 755 C CA . LEU A 1 94 ? 1.524 -13.437 -9.103 1.00 93.62 94 LEU A CA 1
ATOM 756 C C . LEU A 1 94 ? 0.533 -12.746 -10.037 1.00 93.62 94 LEU A C 1
ATOM 758 O O . LEU A 1 94 ? 0.470 -11.520 -10.081 1.00 93.62 94 LEU A O 1
ATOM 762 N N . GLU A 1 95 ? -0.287 -13.536 -10.722 1.00 92.62 95 GLU A N 1
ATOM 763 C CA . GLU A 1 95 ? -1.441 -13.063 -11.485 1.00 92.62 95 GLU A CA 1
ATOM 764 C C . GLU A 1 95 ? -2.705 -13.707 -10.907 1.00 92.62 95 GLU A C 1
ATOM 766 O O . GLU A 1 95 ? -2.797 -14.929 -10.780 1.00 92.62 95 GLU A O 1
ATOM 771 N N . SER A 1 96 ? -3.685 -12.886 -10.532 1.00 81.62 96 SER A N 1
ATOM 772 C CA . SER A 1 96 ? -4.984 -13.373 -10.057 1.00 81.62 96 SER A CA 1
ATOM 773 C C . SER A 1 96 ? -6.022 -13.281 -11.171 1.00 81.62 96 SER A C 1
ATOM 775 O O . SER A 1 96 ? -6.224 -12.207 -11.727 1.00 81.62 96 SER A O 1
ATOM 777 N N . GLN A 1 97 ? -6.725 -14.382 -11.454 1.00 81.62 97 GLN A N 1
ATOM 778 C CA . GLN A 1 97 ? -7.822 -14.392 -12.435 1.00 81.62 97 GLN A CA 1
ATOM 779 C C . GLN A 1 97 ? -9.188 -14.113 -11.793 1.00 81.62 97 GLN A C 1
ATOM 781 O O . GLN A 1 97 ? -9.974 -13.328 -12.315 1.00 81.62 97 GLN A O 1
ATOM 786 N N . TYR A 1 98 ? -9.466 -14.719 -10.635 1.00 84.31 98 TYR A N 1
ATOM 787 C CA . TYR A 1 98 ? -10.712 -14.537 -9.890 1.00 84.31 98 TYR A CA 1
ATOM 788 C C . TYR A 1 98 ? -10.422 -14.477 -8.393 1.00 84.31 98 TYR A C 1
ATOM 790 O O . TYR A 1 98 ? -9.635 -15.268 -7.879 1.00 84.31 98 TYR A O 1
ATOM 798 N N . VAL A 1 99 ? -11.087 -13.564 -7.687 1.00 81.00 99 VAL A N 1
ATOM 799 C CA . VAL A 1 99 ? -10.995 -13.439 -6.229 1.00 81.00 99 VAL A CA 1
ATOM 800 C C . VAL A 1 99 ? -12.407 -13.431 -5.662 1.00 81.00 99 VAL A C 1
ATOM 802 O O . VAL A 1 99 ? -13.215 -12.573 -6.013 1.00 81.00 99 VAL A O 1
ATOM 805 N N . VAL A 1 100 ? -12.706 -14.385 -4.781 1.00 90.62 100 VAL A N 1
ATOM 806 C CA . VAL A 1 100 ? -13.977 -14.459 -4.051 1.00 90.62 100 VAL A CA 1
ATOM 807 C C . VAL A 1 100 ? -13.660 -14.482 -2.565 1.00 90.62 100 VAL A C 1
ATOM 809 O O . VAL A 1 100 ? -12.994 -15.394 -2.081 1.00 90.62 100 VAL A O 1
ATOM 812 N N . LYS A 1 101 ? -14.138 -13.476 -1.832 1.00 88.00 101 LYS A N 1
ATOM 813 C CA . LYS A 1 101 ? -14.080 -13.463 -0.369 1.00 88.00 101 LYS A CA 1
ATOM 814 C C . LYS A 1 101 ? -15.361 -14.099 0.169 1.00 88.00 101 LYS A C 1
ATOM 816 O O . LYS A 1 101 ? -16.443 -13.598 -0.122 1.00 88.00 101 LYS A O 1
ATOM 821 N N . THR A 1 102 ? -15.247 -15.169 0.951 1.00 91.25 102 THR A N 1
ATOM 822 C CA . THR A 1 102 ? -16.390 -15.799 1.626 1.00 91.25 102 THR A CA 1
ATOM 823 C C . THR A 1 102 ? -15.999 -16.306 3.010 1.00 91.25 102 THR A C 1
ATOM 825 O O . THR A 1 102 ? -14.885 -16.782 3.213 1.00 91.25 102 THR A O 1
ATOM 828 N N . GLU A 1 103 ? -16.933 -16.189 3.950 1.00 88.81 103 GLU A N 1
ATOM 829 C CA . GLU A 1 103 ? -16.852 -16.739 5.308 1.00 88.81 103 GLU A CA 1
ATOM 830 C C . GLU A 1 103 ? -17.863 -17.884 5.508 1.00 88.81 103 GLU A C 1
ATOM 832 O O . GLU A 1 103 ? -17.899 -18.494 6.569 1.00 88.81 103 GLU A O 1
ATOM 837 N N . GLU A 1 104 ? -18.645 -18.220 4.471 1.00 93.69 104 GLU A N 1
ATOM 838 C CA . GLU A 1 104 ? -19.744 -19.205 4.491 1.00 93.69 104 GLU A CA 1
ATOM 839 C C . GLU A 1 104 ? -19.331 -20.584 5.025 1.00 93.69 104 GLU A C 1
ATOM 841 O O . GLU A 1 104 ? -20.142 -21.303 5.603 1.00 93.69 104 GLU A O 1
ATOM 846 N N . PHE A 1 105 ? -18.064 -20.951 4.842 1.00 91.81 105 PHE A N 1
ATOM 847 C CA . PHE A 1 105 ? -17.537 -22.272 5.183 1.00 91.81 105 PHE A CA 1
ATOM 848 C C . PHE A 1 105 ? -16.582 -22.262 6.382 1.00 91.81 105 PHE A C 1
ATOM 850 O O . PHE A 1 105 ? -15.950 -23.286 6.659 1.00 91.81 105 PHE A O 1
ATOM 857 N N . LEU A 1 106 ? -16.443 -21.130 7.080 1.00 85.12 106 LEU A N 1
ATOM 858 C CA . LEU A 1 106 ? -15.658 -21.078 8.310 1.00 85.12 106 LEU A CA 1
ATOM 859 C C . LEU A 1 106 ? -16.386 -21.866 9.406 1.00 85.12 106 LEU A C 1
ATOM 861 O O . LEU A 1 106 ? -17.579 -21.684 9.630 1.00 85.12 106 LEU A O 1
ATOM 865 N N . LYS A 1 107 ? -15.664 -22.781 10.057 1.00 81.75 107 LYS A N 1
ATOM 866 C CA . LYS A 1 107 ? -16.144 -23.520 11.232 1.00 81.75 107 LYS A CA 1
ATOM 867 C C . LYS A 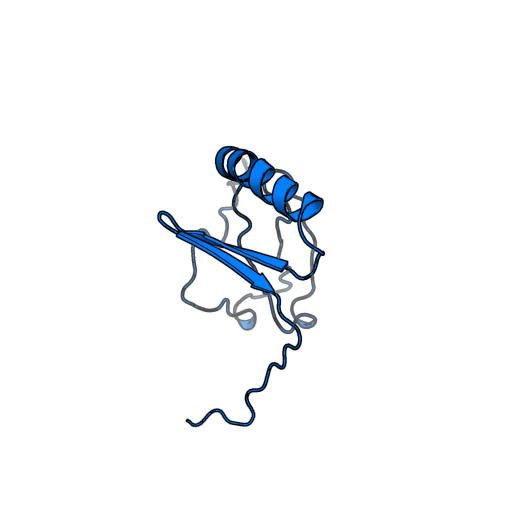1 107 ? -15.584 -22.864 12.492 1.00 81.75 107 LYS A C 1
ATOM 869 O O . LYS A 1 107 ? -14.451 -22.385 12.445 1.00 81.75 107 LYS A O 1
ATOM 874 N N . ASP A 1 108 ? -16.382 -22.880 13.558 1.00 76.06 108 ASP A N 1
ATOM 875 C CA . ASP A 1 108 ? -16.007 -22.407 14.900 1.00 76.06 108 ASP A CA 1
ATOM 876 C C . ASP A 1 108 ? -14.760 -23.114 15.460 1.00 76.06 108 ASP A C 1
ATOM 878 O O . ASP A 1 108 ? -14.607 -24.342 15.226 1.00 76.06 108 ASP A O 1
#

Secondary structure (DSSP, 8-state):
-PPP----S--S--SSPP-GGGS-SSPEEEEE-SSS---EEEEEGGG-S-------PPP-HHHHHHHHHHHHHHHHHS-TTEEEEE-SS-EEEEE-S------TT---

Foldseek 3Di:
DDPDPPDPPDDDDDPDPDDVVPPDDPDWDFDCPDPVDRPTDTDDPVVDPDDDDDDDDPDPVVVVVVCVVVVVCCVVPHDPQWDWDDDPVDIDIDHDDDDDDDPPPPDD

Sequence (108 aa):
MMNEPKRPFFTGYSKEPIKPHKLQGGDFISLATSPDFIETKSVRTYRVDEFKCTPVYENDDAFQEAAKPLIKWLAENVHPHHQAIVTSTHAELLESQYVVKTEEFLKD

Radius of gyration: 21.75 Å; chains: 1; bounding box: 39×57×51 Å

Organism: Salmonella enterica (NCBI:txid28901)

pLDDT: mean 71.99, std 18.98, range [38.81, 97.69]